Protein AF-A0A6G3WTP5-F1 (afdb_monomer_lite)

Radius of gyration: 21.17 Å; chains: 1; bounding box: 47×24×50 Å

Structure (mmCIF, N/CA/C/O backbone):
data_AF-A0A6G3WTP5-F1
#
_entry.id   AF-A0A6G3WTP5-F1
#
loop_
_atom_site.group_PDB
_atom_site.id
_atom_site.type_symbol
_atom_site.label_atom_id
_atom_site.label_alt_id
_atom_site.label_comp_id
_atom_site.label_asym_id
_atom_site.label_entity_id
_atom_site.label_seq_id
_atom_site.pdbx_PDB_ins_code
_atom_site.Cartn_x
_atom_site.Cartn_y
_atom_site.Cartn_z
_atom_site.occupancy
_atom_site.B_iso_or_equiv
_atom_site.auth_seq_id
_atom_site.auth_comp_id
_atom_site.auth_asym_id
_atom_site.auth_atom_id
_atom_site.pdbx_PDB_model_num
ATOM 1 N N . MET A 1 1 ? 25.636 -3.270 -20.416 1.00 50.25 1 MET A N 1
ATOM 2 C CA . MET A 1 1 ? 24.840 -2.130 -20.930 1.00 50.25 1 MET A CA 1
ATOM 3 C C . MET A 1 1 ? 24.568 -2.374 -22.410 1.00 50.25 1 MET A C 1
ATOM 5 O O . MET A 1 1 ? 25.435 -2.078 -23.210 1.00 50.25 1 MET A O 1
ATOM 9 N N . LEU A 1 2 ? 23.458 -3.015 -22.791 1.00 62.25 2 LEU A N 1
ATOM 10 C CA . LEU A 1 2 ? 23.249 -3.452 -24.191 1.00 62.25 2 LEU A CA 1
ATOM 11 C C . LEU A 1 2 ? 22.105 -2.729 -24.911 1.00 62.25 2 LEU A C 1
ATOM 13 O O . LEU A 1 2 ? 21.884 -2.941 -26.097 1.00 62.25 2 LEU A O 1
ATOM 17 N N . VAL A 1 3 ? 21.422 -1.813 -24.229 1.00 71.81 3 VAL A N 1
ATOM 18 C CA . VAL A 1 3 ? 20.299 -1.071 -24.798 1.00 71.81 3 VAL A CA 1
ATOM 19 C C . VAL A 1 3 ? 20.732 0.369 -25.065 1.00 71.81 3 VAL A C 1
ATOM 21 O O . VAL A 1 3 ? 20.587 1.256 -24.224 1.00 71.81 3 VAL A O 1
ATOM 24 N N . HIS A 1 4 ? 21.351 0.590 -26.224 1.00 81.19 4 HIS A N 1
ATOM 25 C CA . HIS A 1 4 ? 21.910 1.897 -26.594 1.00 81.19 4 HIS A CA 1
ATOM 26 C C . HIS A 1 4 ? 20.878 2.812 -27.267 1.00 81.19 4 HIS A C 1
ATOM 28 O O . HIS A 1 4 ? 20.972 4.034 -27.152 1.00 81.19 4 HIS A O 1
ATOM 34 N N . SER A 1 5 ? 19.853 2.243 -27.908 1.00 88.81 5 SER A N 1
ATOM 35 C CA . SER A 1 5 ? 18.786 3.017 -28.544 1.00 88.81 5 SER A CA 1
ATOM 36 C C . SER A 1 5 ? 17.773 3.530 -27.515 1.00 88.81 5 SER A C 1
ATOM 38 O O . SER A 1 5 ? 17.428 2.847 -26.547 1.00 88.81 5 SER A O 1
ATOM 40 N N . ARG A 1 6 ? 17.257 4.748 -27.731 1.00 87.06 6 ARG A N 1
ATOM 41 C CA . ARG A 1 6 ? 16.200 5.331 -26.883 1.00 87.06 6 ARG A CA 1
ATOM 42 C C . ARG A 1 6 ? 14.941 4.456 -26.867 1.00 87.06 6 ARG A C 1
ATOM 44 O O . ARG A 1 6 ? 14.371 4.246 -25.804 1.00 87.06 6 ARG A O 1
ATOM 51 N N . ALA A 1 7 ? 14.562 3.910 -28.024 1.00 89.81 7 ALA A N 1
ATOM 52 C CA . ALA A 1 7 ? 13.418 3.010 -28.160 1.00 89.81 7 ALA A CA 1
ATOM 53 C C . ALA A 1 7 ? 13.607 1.708 -27.367 1.00 89.81 7 ALA A C 1
ATOM 55 O O . ALA A 1 7 ? 12.705 1.299 -26.643 1.00 89.81 7 ALA A O 1
ATOM 56 N N . GLY A 1 8 ? 14.797 1.101 -27.429 1.00 91.19 8 GLY A N 1
ATOM 57 C CA . GLY A 1 8 ? 15.089 -0.104 -26.659 1.00 91.19 8 GLY A CA 1
ATOM 58 C C . GLY A 1 8 ? 14.968 0.136 -25.155 1.00 91.19 8 GLY A C 1
ATOM 59 O O . GLY A 1 8 ? 14.398 -0.692 -24.454 1.00 91.19 8 GLY A O 1
ATOM 60 N N . LYS A 1 9 ? 15.458 1.281 -24.650 1.00 92.00 9 LYS A N 1
ATOM 61 C CA . LYS A 1 9 ? 15.392 1.600 -23.213 1.00 92.00 9 LYS A CA 1
ATOM 62 C C . LYS A 1 9 ? 13.943 1.686 -22.739 1.00 92.00 9 LYS A C 1
ATOM 64 O O . LYS A 1 9 ? 13.605 1.096 -21.718 1.00 92.00 9 LYS A O 1
ATOM 69 N N . TRP A 1 10 ? 13.092 2.377 -23.499 1.00 95.75 10 TRP A N 1
ATOM 70 C CA . TRP A 1 10 ? 11.661 2.467 -23.202 1.00 95.75 10 TRP A CA 1
ATOM 71 C C . TRP A 1 10 ? 10.958 1.116 -23.293 1.00 95.75 10 TRP A C 1
ATOM 73 O O . TRP A 1 10 ? 10.167 0.803 -22.411 1.00 95.75 10 TRP A O 1
ATOM 83 N N . ALA A 1 11 ? 11.282 0.290 -24.291 1.00 95.50 11 ALA A N 1
ATOM 84 C CA . ALA A 1 11 ? 10.734 -1.060 -24.393 1.00 95.50 11 ALA A CA 1
ATOM 85 C C . ALA A 1 11 ? 11.101 -1.915 -23.168 1.00 95.50 11 ALA A C 1
ATOM 87 O O . ALA A 1 11 ? 10.237 -2.576 -22.599 1.00 95.50 11 ALA A O 1
ATOM 88 N N . THR A 1 12 ? 12.354 -1.854 -22.704 1.00 95.44 12 THR A N 1
ATOM 89 C CA . THR A 1 12 ? 12.786 -2.561 -21.489 1.00 95.44 12 THR A CA 1
ATOM 90 C C . THR A 1 12 ? 12.035 -2.076 -20.250 1.00 95.44 12 THR A C 1
ATOM 92 O O . THR A 1 12 ? 11.544 -2.902 -19.484 1.00 95.44 12 THR A O 1
ATOM 95 N N . TRP A 1 13 ? 11.897 -0.760 -20.065 1.00 96.31 13 TRP A N 1
ATOM 96 C CA . TRP A 1 13 ? 11.112 -0.199 -18.961 1.00 96.31 13 TRP A CA 1
ATOM 97 C C . TRP A 1 13 ? 9.640 -0.603 -19.025 1.00 96.31 13 TRP A C 1
ATOM 99 O O . TRP A 1 13 ? 9.073 -0.982 -18.005 1.00 96.31 13 TRP A O 1
ATOM 109 N N . ALA A 1 14 ? 9.030 -0.565 -20.209 1.00 97.31 14 ALA A N 1
ATOM 110 C CA . ALA A 1 14 ? 7.640 -0.956 -20.399 1.00 97.31 14 ALA A CA 1
ATOM 111 C C . ALA A 1 14 ? 7.420 -2.431 -20.042 1.00 97.31 14 ALA A C 1
ATOM 113 O O . ALA A 1 14 ? 6.509 -2.733 -19.280 1.00 97.31 14 ALA A O 1
ATOM 114 N N . VAL A 1 15 ? 8.282 -3.336 -20.520 1.00 97.75 15 VAL A N 1
ATOM 115 C CA . VAL A 1 15 ? 8.215 -4.766 -20.175 1.00 97.75 15 VAL A CA 1
ATOM 116 C C . VAL A 1 15 ? 8.432 -4.979 -18.678 1.00 97.75 15 VAL A C 1
ATOM 118 O O . VAL A 1 15 ? 7.682 -5.724 -18.054 1.00 97.75 15 VAL A O 1
ATOM 121 N N . PHE A 1 16 ? 9.417 -4.301 -18.085 1.00 97.19 16 PHE A N 1
ATOM 122 C CA . PHE A 1 16 ? 9.663 -4.381 -16.648 1.00 97.19 16 PHE A CA 1
ATOM 123 C C . PHE A 1 16 ? 8.428 -3.958 -15.847 1.00 97.19 16 PHE A C 1
ATOM 125 O O . PHE A 1 16 ? 7.953 -4.726 -15.015 1.00 97.19 16 PHE A O 1
ATOM 132 N N . LEU A 1 17 ? 7.865 -2.780 -16.126 1.00 98.00 17 LEU A N 1
ATOM 133 C CA . LEU A 1 17 ? 6.686 -2.279 -15.420 1.00 98.00 17 LEU A CA 1
ATOM 134 C C . LEU A 1 17 ? 5.459 -3.160 -15.666 1.00 98.00 17 LEU A C 1
ATOM 136 O O . LEU A 1 17 ? 4.734 -3.445 -14.721 1.00 98.00 17 LEU A O 1
ATOM 140 N N . LEU A 1 18 ? 5.253 -3.644 -16.891 1.00 98.12 18 LEU A N 1
ATOM 141 C CA . LEU A 1 18 ? 4.148 -4.543 -17.229 1.00 98.12 18 LEU A CA 1
ATOM 142 C C . LEU A 1 18 ? 4.180 -5.844 -16.419 1.00 98.12 18 LEU A C 1
ATOM 144 O O . LEU A 1 18 ? 3.126 -6.392 -16.122 1.00 98.12 18 LEU A O 1
ATOM 148 N N . LEU A 1 19 ? 5.363 -6.344 -16.065 1.00 97.81 19 LE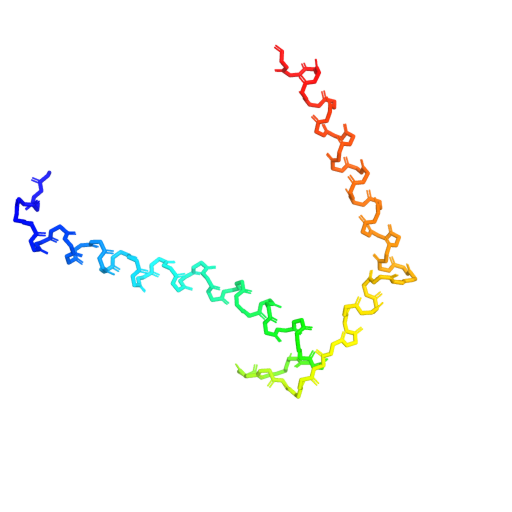U A N 1
ATOM 149 C CA . LEU A 1 19 ? 5.501 -7.565 -15.273 1.00 97.81 19 LEU A CA 1
ATOM 150 C C . LEU A 1 19 ? 5.489 -7.273 -13.771 1.00 97.81 19 LEU A C 1
ATOM 152 O O . LEU A 1 19 ? 4.776 -7.927 -13.012 1.00 97.81 19 LEU A O 1
ATOM 156 N N . PHE A 1 20 ? 6.262 -6.280 -13.337 1.00 97.81 20 PHE A N 1
ATOM 157 C CA . PHE A 1 20 ? 6.461 -5.999 -11.919 1.00 97.81 20 PHE A CA 1
ATOM 158 C C . PHE A 1 20 ? 5.280 -5.247 -11.314 1.00 97.81 20 PHE A C 1
ATOM 160 O O . PHE A 1 20 ? 4.855 -5.584 -10.213 1.00 97.81 20 PHE A O 1
ATOM 167 N N . VAL A 1 21 ? 4.704 -4.262 -12.006 1.00 98.12 21 VAL A N 1
ATOM 168 C CA . VAL A 1 21 ? 3.596 -3.489 -11.429 1.00 98.12 21 VAL A CA 1
ATOM 169 C C . VAL A 1 21 ? 2.406 -4.393 -11.121 1.00 98.12 21 VAL A C 1
ATOM 171 O O . VAL A 1 21 ? 1.989 -4.373 -9.969 1.00 98.12 21 VAL A O 1
ATOM 174 N N . PRO A 1 22 ? 1.883 -5.240 -12.029 1.00 98.00 22 PRO A N 1
ATOM 175 C CA . PRO A 1 22 ? 0.784 -6.134 -11.675 1.00 98.00 22 PRO A CA 1
ATOM 176 C C . PRO A 1 22 ? 1.154 -7.119 -10.566 1.00 98.00 22 PRO A C 1
ATOM 178 O O .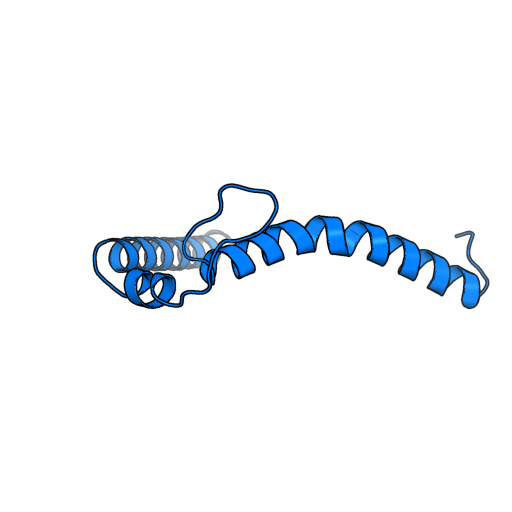 PRO A 1 22 ? 0.339 -7.343 -9.676 1.00 98.00 22 PRO A O 1
ATOM 181 N N . LEU A 1 23 ? 2.383 -7.647 -10.565 1.00 97.62 23 LEU A N 1
ATOM 182 C CA . LEU A 1 23 ? 2.847 -8.586 -9.540 1.00 97.62 23 LEU A CA 1
ATOM 183 C C . LEU A 1 23 ? 2.717 -8.015 -8.119 1.00 97.62 23 LEU A C 1
ATOM 185 O O . LEU A 1 23 ? 2.286 -8.725 -7.213 1.00 97.62 23 LEU A O 1
ATOM 189 N N . PHE A 1 24 ? 3.047 -6.735 -7.929 1.00 96.44 24 PHE A N 1
ATOM 190 C CA . PHE A 1 24 ? 2.959 -6.073 -6.623 1.00 96.44 24 PHE A CA 1
ATOM 191 C C . PHE A 1 24 ? 1.628 -5.350 -6.388 1.00 96.44 24 PHE A C 1
ATOM 193 O O . PHE A 1 24 ? 1.141 -5.303 -5.260 1.00 96.44 24 PHE A O 1
ATOM 200 N N . ALA A 1 25 ? 1.023 -4.788 -7.433 1.00 97.69 25 ALA A N 1
ATOM 201 C CA . ALA A 1 25 ? -0.188 -3.988 -7.318 1.00 97.69 25 ALA A CA 1
ATOM 202 C C . ALA A 1 25 ? -1.443 -4.851 -7.186 1.00 97.69 25 ALA A C 1
ATOM 204 O O . ALA A 1 25 ? -2.328 -4.483 -6.422 1.00 97.69 25 ALA A O 1
ATOM 205 N N . VAL A 1 26 ? -1.540 -5.992 -7.880 1.00 96.69 26 VAL A N 1
ATOM 206 C CA . VAL A 1 26 ? -2.752 -6.832 -7.850 1.00 96.69 26 VAL A CA 1
ATOM 207 C C . VAL A 1 26 ? -3.124 -7.263 -6.425 1.00 96.69 26 VAL A C 1
ATOM 209 O O . VAL A 1 26 ? -4.281 -7.060 -6.062 1.00 96.69 26 VAL A O 1
ATOM 212 N N . PRO A 1 27 ? -2.206 -7.761 -5.572 1.00 95.62 27 PRO A N 1
ATOM 213 C CA . PRO A 1 27 ? -2.539 -8.078 -4.181 1.00 95.62 27 PRO A CA 1
ATOM 214 C C . PRO A 1 27 ? -3.091 -6.878 -3.396 1.00 95.62 27 PRO A C 1
ATOM 216 O O . PRO A 1 27 ? -4.045 -7.020 -2.635 1.00 95.62 27 PRO A O 1
ATOM 219 N N . LEU A 1 28 ? -2.542 -5.680 -3.614 1.00 97.00 28 LEU A N 1
ATOM 220 C CA . LEU A 1 28 ? -3.018 -4.454 -2.965 1.00 97.00 28 LEU A CA 1
ATOM 221 C C . LEU A 1 28 ? -4.388 -4.018 -3.499 1.00 97.00 28 LEU A C 1
ATOM 223 O O . LEU A 1 28 ? -5.254 -3.609 -2.729 1.00 97.00 28 LEU A O 1
ATOM 227 N N . LEU A 1 29 ? -4.613 -4.150 -4.807 1.00 96.19 29 LEU A N 1
ATOM 228 C CA . LEU A 1 29 ? -5.905 -3.884 -5.439 1.00 96.19 29 LEU A CA 1
ATOM 229 C C . LEU A 1 29 ? -6.979 -4.864 -4.956 1.00 96.19 29 LEU A C 1
ATOM 231 O O . LEU A 1 29 ? -8.121 -4.458 -4.773 1.00 96.19 29 LEU A O 1
ATOM 235 N N . VAL A 1 30 ? -6.618 -6.122 -4.694 1.00 95.25 30 VAL A N 1
ATOM 236 C CA . VAL A 1 30 ? -7.503 -7.109 -4.060 1.00 95.25 30 VAL A CA 1
ATOM 237 C C . VAL A 1 30 ? -7.872 -6.662 -2.647 1.00 95.25 30 VAL A C 1
ATOM 239 O O . VAL A 1 30 ? -9.046 -6.680 -2.301 1.00 95.25 30 VAL A O 1
ATOM 242 N N . ILE A 1 31 ? -6.924 -6.173 -1.844 1.00 94.94 31 ILE A N 1
ATOM 243 C CA . ILE A 1 31 ? -7.233 -5.635 -0.505 1.00 94.94 31 ILE A CA 1
ATOM 244 C C . ILE A 1 31 ? -8.197 -4.439 -0.599 1.00 94.94 31 ILE A C 1
ATOM 246 O O . ILE A 1 31 ? -9.173 -4.378 0.149 1.00 94.94 31 ILE A O 1
ATOM 250 N N . LEU A 1 32 ? -7.971 -3.525 -1.547 1.00 95.38 32 LEU A N 1
ATOM 251 C CA . LEU A 1 32 ? -8.846 -2.368 -1.781 1.00 95.38 32 LEU A CA 1
ATOM 252 C C . LEU A 1 32 ? -10.244 -2.765 -2.278 1.00 95.38 32 LEU A C 1
ATOM 254 O O . LEU A 1 32 ? -11.246 -2.207 -1.842 1.00 95.38 32 LEU A O 1
ATOM 258 N N . ALA A 1 33 ? -10.340 -3.731 -3.188 1.00 95.19 33 ALA A N 1
ATOM 259 C CA . ALA A 1 33 ? -11.631 -4.221 -3.658 1.00 95.19 33 ALA A CA 1
ATOM 260 C C . ALA A 1 33 ? -12.376 -4.974 -2.544 1.00 95.19 33 ALA A C 1
ATOM 262 O O . ALA A 1 33 ? -13.586 -4.816 -2.399 1.00 95.19 33 ALA A O 1
ATOM 263 N N . ALA A 1 34 ? -11.657 -5.735 -1.714 1.00 94.38 34 ALA A N 1
ATOM 264 C CA . ALA A 1 34 ? -12.216 -6.451 -0.574 1.00 94.38 34 ALA A CA 1
ATOM 265 C C . ALA A 1 34 ? -12.785 -5.496 0.480 1.00 94.38 34 ALA A C 1
ATOM 267 O O . ALA A 1 34 ? -13.850 -5.769 1.031 1.00 94.38 34 ALA A O 1
ATOM 268 N N . SER A 1 35 ? -12.115 -4.370 0.751 1.00 94.69 35 SER A N 1
ATOM 269 C C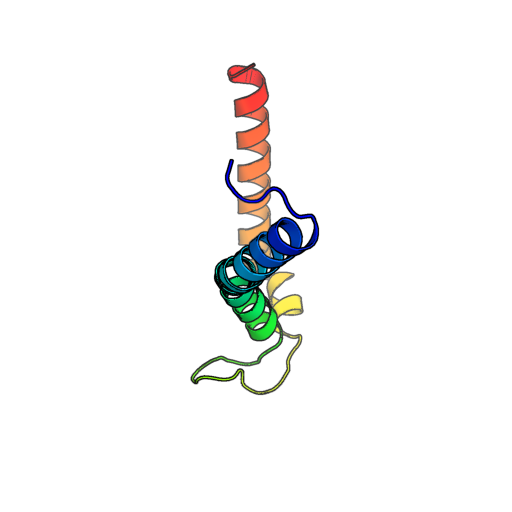A . SER A 1 35 ? -12.603 -3.383 1.723 1.00 94.69 35 SER A CA 1
ATOM 270 C C . SER A 1 35 ? -13.903 -2.709 1.284 1.00 94.69 35 SER A C 1
ATOM 272 O O . SER A 1 35 ? -14.646 -2.215 2.130 1.00 94.69 35 SER A O 1
ATOM 274 N N . LEU A 1 36 ? -14.187 -2.725 -0.021 1.00 96.00 36 LEU A N 1
ATOM 275 C CA . LEU A 1 36 ? -15.405 -2.198 -0.633 1.00 96.00 36 LEU A CA 1
ATOM 276 C C . LEU A 1 36 ? -16.445 -3.283 -0.953 1.00 96.00 36 LEU A C 1
ATOM 278 O O . LEU A 1 36 ? -17.466 -2.967 -1.558 1.00 96.00 36 LEU A O 1
ATOM 282 N N . ALA A 1 37 ? -16.218 -4.543 -0.573 1.00 95.62 37 ALA A N 1
ATOM 283 C CA . ALA A 1 37 ? -17.110 -5.663 -0.870 1.00 95.62 37 ALA A CA 1
ATOM 284 C C . ALA A 1 37 ? -17.685 -6.291 0.407 1.00 95.62 37 ALA A C 1
ATOM 286 O O . ALA A 1 37 ? -17.033 -6.352 1.452 1.00 95.62 37 ALA A O 1
ATOM 287 N N . THR A 1 38 ? -18.923 -6.789 0.339 1.00 94.31 38 THR A N 1
ATOM 288 C CA . THR A 1 38 ? -19.552 -7.461 1.495 1.00 94.31 38 THR A CA 1
ATOM 289 C C . THR A 1 38 ? -18.761 -8.708 1.912 1.00 94.31 38 THR A C 1
ATOM 291 O O . THR A 1 38 ? -18.465 -8.906 3.093 1.00 94.31 38 THR A O 1
ATOM 294 N N . ASN A 1 39 ? -18.360 -9.520 0.934 1.00 92.00 39 ASN A N 1
ATOM 295 C CA . ASN A 1 39 ? -17.524 -10.709 1.088 1.00 92.00 39 ASN A CA 1
ATOM 296 C C . ASN A 1 39 ? -16.721 -11.028 -0.192 1.00 92.00 39 ASN A C 1
ATOM 298 O O . ASN A 1 39 ? -16.983 -10.476 -1.264 1.00 92.00 39 ASN A O 1
ATOM 302 N N . TRP A 1 40 ? -15.764 -11.951 -0.091 1.00 93.38 40 TRP A N 1
ATOM 303 C CA . TRP A 1 40 ? -14.997 -12.446 -1.234 1.00 93.38 40 TRP A CA 1
ATOM 304 C C . TRP A 1 40 ? -14.877 -13.967 -1.151 1.00 93.38 40 TRP A C 1
ATOM 306 O O . TRP A 1 40 ? -14.151 -14.494 -0.314 1.00 93.38 40 TRP A O 1
ATOM 316 N N . SER A 1 41 ? -15.619 -14.673 -2.003 1.00 90.31 41 SER A N 1
ATOM 317 C CA . SER A 1 41 ? -15.681 -16.144 -2.017 1.00 90.31 41 SER A CA 1
ATOM 318 C C . SER A 1 41 ? -15.325 -16.771 -3.372 1.00 90.31 41 SER A C 1
ATOM 320 O O . SER A 1 41 ? -15.178 -17.986 -3.456 1.00 90.31 41 SER A O 1
ATOM 322 N N . GLY A 1 42 ? -15.152 -15.964 -4.426 1.00 89.50 42 GLY A N 1
ATOM 323 C CA . GLY A 1 42 ? -14.821 -16.422 -5.780 1.00 89.50 42 GLY A CA 1
ATOM 324 C C . GLY A 1 42 ? -13.718 -15.597 -6.448 1.00 89.50 42 GLY A C 1
ATOM 325 O O . GLY A 1 42 ? -12.960 -14.897 -5.785 1.00 89.50 42 GLY A O 1
ATOM 326 N N . ALA A 1 43 ? -13.627 -15.658 -7.781 1.00 91.69 43 ALA A N 1
ATOM 327 C CA . ALA A 1 43 ? -12.641 -14.884 -8.549 1.00 91.69 43 ALA A CA 1
ATOM 328 C C . ALA A 1 43 ? -1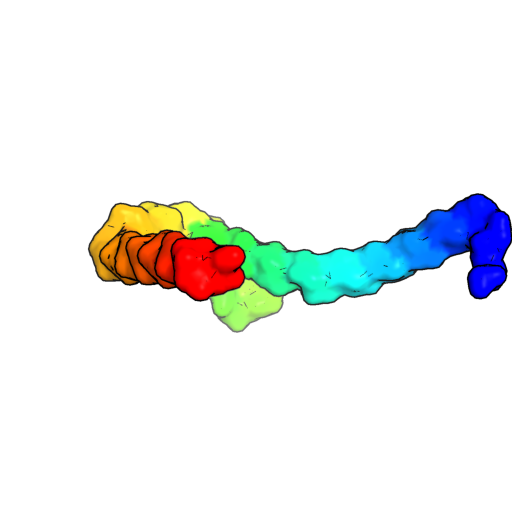2.895 -13.363 -8.519 1.00 91.69 43 ALA A C 1
ATOM 330 O O . ALA A 1 43 ? -11.964 -12.582 -8.694 1.00 91.69 43 ALA A O 1
ATOM 331 N N . PHE A 1 44 ? -14.140 -12.950 -8.272 1.00 91.69 44 PHE A N 1
ATOM 332 C CA . PHE A 1 44 ? -14.556 -11.552 -8.208 1.00 91.69 44 PHE A CA 1
ATOM 333 C C . PHE A 1 44 ? -15.173 -11.225 -6.841 1.00 91.69 44 PHE A C 1
ATOM 335 O O . PHE A 1 44 ? -15.729 -12.124 -6.197 1.00 91.69 44 PHE A O 1
ATOM 342 N N . PRO A 1 45 ? -15.090 -9.956 -6.394 1.00 92.25 45 PRO A N 1
ATOM 343 C CA . PRO A 1 45 ? -15.769 -9.511 -5.187 1.00 92.25 45 PRO A CA 1
ATOM 344 C C . PRO A 1 45 ? -17.290 -9.631 -5.336 1.00 92.25 45 PRO A C 1
ATOM 346 O O . PRO A 1 45 ? -17.841 -9.590 -6.437 1.00 92.25 45 PRO A O 1
ATOM 349 N N . SER A 1 46 ? -17.968 -9.765 -4.200 1.00 92.75 46 SER A N 1
ATOM 350 C CA . SER A 1 46 ? -19.431 -9.688 -4.130 1.00 92.75 46 SER A CA 1
ATOM 351 C C . SER A 1 46 ? -19.925 -8.228 -4.176 1.00 92.75 46 SER A C 1
ATOM 353 O O . SER A 1 46 ? -19.191 -7.326 -4.575 1.00 92.75 46 SER A O 1
ATOM 355 N N . GLY A 1 47 ? -21.181 -7.982 -3.781 1.00 92.88 47 GLY A N 1
ATOM 356 C CA . GLY A 1 47 ? -21.797 -6.652 -3.822 1.00 92.88 47 GLY A CA 1
ATOM 357 C C . GLY A 1 47 ? -21.036 -5.576 -3.026 1.00 92.88 47 GLY A C 1
ATOM 358 O O . GLY A 1 47 ? -20.345 -5.910 -2.054 1.00 92.88 47 GLY A O 1
ATOM 359 N N . PRO A 1 48 ? -21.172 -4.293 -3.422 1.00 94.38 48 PRO A N 1
ATOM 360 C CA . PRO A 1 48 ? -20.449 -3.183 -2.811 1.00 94.38 48 PRO A CA 1
ATOM 361 C C . PRO A 1 48 ? -20.930 -2.889 -1.381 1.00 94.38 48 PRO A C 1
ATOM 363 O O . PRO A 1 48 ? -22.111 -3.041 -1.073 1.00 94.38 48 PRO A O 1
ATOM 366 N N . THR A 1 49 ? -20.028 -2.427 -0.514 1.00 95.31 49 THR A N 1
ATOM 367 C CA . THR A 1 49 ? -20.333 -1.948 0.845 1.00 95.31 49 THR A CA 1
ATOM 368 C C . THR A 1 49 ? -19.305 -0.921 1.323 1.00 95.31 49 THR A C 1
ATOM 370 O O . THR A 1 49 ? -18.171 -0.886 0.851 1.00 95.31 49 THR A O 1
ATOM 373 N N . VAL A 1 50 ? -19.694 -0.112 2.308 1.00 93.94 50 VAL A N 1
ATOM 374 C CA . VAL A 1 50 ? -18.800 0.775 3.075 1.00 93.94 50 VAL A CA 1
ATOM 375 C C . VAL A 1 50 ? -18.817 0.470 4.577 1.00 93.94 50 VAL A C 1
ATOM 377 O O . VAL A 1 50 ? -18.063 1.073 5.339 1.00 93.94 50 VAL A O 1
ATOM 380 N N . GLU A 1 51 ? -19.621 -0.504 5.014 1.00 92.94 51 GLU A N 1
ATOM 381 C CA . GLU A 1 51 ? -19.807 -0.856 6.432 1.00 92.94 51 GLU A CA 1
ATOM 382 C C . GLU A 1 51 ? -18.505 -1.305 7.113 1.00 92.94 51 GLU A C 1
ATOM 384 O O . GLU A 1 51 ? -18.325 -1.142 8.321 1.00 92.94 51 GLU A O 1
ATOM 389 N N . ARG A 1 52 ? -17.552 -1.829 6.331 1.00 90.50 52 ARG A N 1
ATOM 390 C CA . ARG A 1 52 ? -16.213 -2.209 6.805 1.00 90.50 52 ARG A CA 1
ATOM 391 C C . ARG A 1 52 ? -15.459 -1.025 7.413 1.00 90.50 52 ARG A C 1
ATOM 393 O O . ARG A 1 52 ? -14.764 -1.205 8.410 1.00 90.50 52 ARG A O 1
ATOM 400 N N . TYR A 1 53 ? -15.629 0.176 6.864 1.00 93.00 53 TYR A N 1
ATOM 401 C CA . TYR A 1 53 ? -14.971 1.378 7.374 1.00 93.00 53 TYR A CA 1
ATOM 402 C C . TYR A 1 53 ? -15.617 1.877 8.666 1.00 93.00 53 TYR A C 1
ATOM 404 O O . TYR A 1 53 ? -14.897 2.209 9.604 1.00 93.00 53 TYR A O 1
ATOM 412 N N . SER A 1 54 ? -16.951 1.856 8.765 1.00 91.19 54 SER A N 1
ATOM 413 C CA . SER A 1 54 ? -17.632 2.195 10.023 1.00 91.19 54 SER A CA 1
ATOM 414 C C . SER A 1 54 ? -17.285 1.208 11.138 1.00 91.19 54 SER A C 1
ATOM 416 O O . SER A 1 54 ? -17.019 1.618 12.268 1.00 91.19 54 SER A O 1
ATOM 418 N N . ALA A 1 55 ? -17.208 -0.087 10.813 1.00 90.19 55 ALA A N 1
ATOM 419 C CA . ALA A 1 55 ? -16.804 -1.118 11.762 1.00 90.19 55 ALA A CA 1
ATOM 420 C C . ALA A 1 55 ? -15.361 -0.905 12.249 1.00 90.19 55 ALA A C 1
ATOM 422 O O . ALA A 1 55 ? -15.110 -0.987 13.447 1.00 90.19 55 ALA A O 1
ATOM 423 N N . ALA A 1 56 ? -14.434 -0.544 11.353 1.00 89.62 56 ALA A N 1
ATOM 424 C CA . ALA A 1 56 ? -13.038 -0.281 11.706 1.00 89.62 56 ALA A CA 1
ATOM 425 C C . ALA A 1 56 ? -12.870 0.885 12.699 1.00 89.62 56 ALA A C 1
ATOM 427 O O . ALA A 1 56 ? -11.919 0.901 13.477 1.00 89.62 56 ALA A O 1
ATOM 428 N N . THR A 1 57 ? -13.801 1.842 12.702 1.00 91.38 57 THR A N 1
ATOM 429 C CA . THR A 1 57 ? -13.799 2.990 13.621 1.00 91.38 57 THR A CA 1
ATOM 430 C C . THR A 1 57 ? -14.557 2.755 14.929 1.00 91.38 57 THR A C 1
ATOM 432 O O . THR A 1 57 ? -14.820 3.706 15.660 1.00 91.38 57 THR A O 1
ATOM 435 N N . SER A 1 58 ? -14.944 1.517 15.242 1.00 91.50 58 SER A N 1
ATOM 436 C CA . SER A 1 58 ? -15.725 1.215 16.445 1.00 91.50 58 SER A CA 1
ATOM 437 C C . SER A 1 58 ? -15.321 -0.107 17.099 1.00 91.50 58 SER A C 1
ATOM 439 O O . SER A 1 58 ? -14.651 -0.945 16.492 1.00 91.50 58 SER A O 1
ATOM 441 N N . GLY A 1 59 ? -15.726 -0.271 18.362 1.00 92.44 59 GLY A N 1
ATOM 442 C CA . GLY A 1 59 ? -15.536 -1.497 19.136 1.00 92.44 59 GLY A CA 1
ATOM 443 C C . GLY A 1 59 ? -14.090 -2.000 19.154 1.00 92.44 59 GLY A C 1
ATOM 444 O O . GLY A 1 59 ? -13.134 -1.221 19.190 1.00 92.44 59 GLY A O 1
ATOM 445 N N . ASP A 1 60 ? -13.946 -3.321 19.093 1.00 93.38 60 ASP A N 1
ATOM 446 C CA . ASP A 1 60 ? -12.660 -4.014 19.219 1.00 93.38 60 ASP A CA 1
ATOM 447 C C . ASP A 1 60 ? -11.673 -3.670 18.095 1.00 93.38 60 ASP A C 1
ATOM 449 O O . ASP A 1 60 ? -10.460 -3.652 18.308 1.00 93.38 60 ASP A O 1
ATOM 453 N N . SER A 1 61 ? -12.180 -3.357 16.896 1.00 92.69 61 SER A N 1
ATOM 454 C CA . SER A 1 61 ? -11.333 -3.009 15.748 1.00 92.69 61 SER A CA 1
ATOM 455 C C . SER A 1 61 ? -10.596 -1.691 15.975 1.00 92.69 61 SER A C 1
ATOM 457 O O . SER A 1 61 ? -9.395 -1.607 15.713 1.00 92.69 61 SER A O 1
ATOM 459 N N . LEU A 1 62 ? -11.287 -0.683 16.521 1.00 95.12 62 LEU A N 1
ATOM 460 C CA . LEU A 1 62 ? -10.661 0.594 16.859 1.00 95.12 62 LEU A CA 1
ATOM 461 C C . LEU A 1 62 ? -9.626 0.418 17.971 1.00 95.12 62 LEU A C 1
ATOM 463 O O . LEU A 1 62 ? -8.523 0.951 17.868 1.00 95.12 62 LEU A O 1
ATOM 467 N N . GLN A 1 63 ? -9.951 -0.362 19.005 1.00 96.44 63 GLN A N 1
ATOM 468 C CA . GLN A 1 63 ? -9.020 -0.627 20.101 1.00 96.44 63 GLN A CA 1
ATOM 469 C C . GLN A 1 63 ? -7.743 -1.311 19.598 1.00 96.44 63 GLN A C 1
ATOM 471 O O . GLN A 1 63 ? -6.643 -0.848 19.902 1.00 96.44 63 GLN A O 1
ATOM 476 N N . ALA A 1 64 ? -7.874 -2.361 18.784 1.00 96.25 64 ALA A N 1
ATOM 477 C CA . ALA A 1 64 ? -6.731 -3.056 18.198 1.00 96.25 64 ALA A CA 1
ATOM 478 C C . ALA A 1 64 ? -5.877 -2.123 17.320 1.00 96.25 64 ALA A C 1
ATOM 480 O O . ALA A 1 64 ? -4.645 -2.143 17.410 1.00 96.25 64 ALA A O 1
ATOM 481 N N . LEU A 1 65 ? -6.520 -1.266 16.519 1.00 95.38 65 LEU A N 1
ATOM 482 C CA . LEU A 1 65 ? -5.837 -0.270 15.693 1.00 95.38 65 LEU A CA 1
ATOM 483 C C . LEU A 1 65 ? -5.060 0.739 16.549 1.00 95.38 65 LEU A C 1
ATOM 485 O O . LEU A 1 65 ? -3.886 0.996 16.281 1.00 95.38 65 LEU A O 1
ATOM 489 N N . THR A 1 66 ? -5.679 1.283 17.600 1.00 97.06 66 THR A N 1
ATOM 490 C CA . THR A 1 66 ? -5.019 2.213 18.524 1.00 97.06 66 THR A CA 1
ATOM 491 C C . THR A 1 66 ? -3.842 1.552 19.232 1.00 97.06 66 THR A C 1
ATOM 493 O O . THR A 1 66 ? -2.767 2.148 19.287 1.00 97.06 66 THR A O 1
ATOM 496 N N . THR A 1 67 ? -3.995 0.321 19.727 1.00 97.75 67 THR A N 1
ATOM 497 C CA . THR A 1 67 ? -2.891 -0.419 20.353 1.00 97.75 67 THR A CA 1
ATOM 498 C C . THR A 1 67 ? -1.729 -0.593 19.381 1.00 97.75 67 THR A C 1
ATOM 500 O O . THR A 1 67 ? -0.602 -0.249 19.727 1.00 97.75 67 THR A O 1
ATOM 503 N N . SER A 1 68 ? -1.993 -1.046 18.151 1.00 97.69 68 SER A N 1
ATOM 504 C CA . SER A 1 68 ? -0.953 -1.213 17.130 1.00 97.69 68 SER A CA 1
ATOM 505 C C . SER A 1 68 ? -0.224 0.100 16.828 1.00 97.69 68 SER A C 1
ATOM 507 O O . SER A 1 68 ? 1.007 0.120 16.800 1.00 97.69 68 SER A O 1
ATOM 509 N N . LEU A 1 69 ? -0.961 1.206 16.677 1.00 97.81 69 LEU A N 1
ATOM 510 C CA . LEU A 1 69 ? -0.386 2.532 16.439 1.00 97.81 69 LEU A CA 1
ATOM 511 C C . LEU A 1 69 ? 0.491 3.000 17.603 1.00 97.81 69 LEU A C 1
ATOM 513 O O . LEU A 1 69 ? 1.623 3.425 17.377 1.00 97.81 69 LEU A O 1
ATOM 517 N N . VAL A 1 70 ? 0.006 2.892 18.843 1.00 98.62 70 VAL A N 1
ATOM 518 C CA . VAL A 1 70 ? 0.780 3.267 20.037 1.00 98.62 70 VAL A CA 1
ATOM 519 C C . VAL A 1 70 ? 2.056 2.432 20.129 1.00 98.62 70 VAL A C 1
ATOM 521 O O . VAL A 1 70 ? 3.131 2.990 20.349 1.00 98.62 70 VAL A O 1
ATOM 524 N N . THR A 1 71 ? 1.968 1.119 19.900 1.00 98.38 71 THR A N 1
ATOM 525 C CA . THR A 1 71 ? 3.135 0.230 19.885 1.00 98.38 71 THR A CA 1
ATOM 526 C C . THR A 1 71 ? 4.126 0.619 18.794 1.00 98.38 71 THR A C 1
ATOM 528 O O . THR A 1 71 ? 5.315 0.741 19.079 1.00 98.38 71 THR A O 1
ATOM 531 N N . ALA A 1 72 ? 3.659 0.849 17.566 1.00 98.19 72 ALA A N 1
ATOM 532 C CA . ALA A 1 72 ? 4.519 1.214 16.445 1.00 98.19 72 ALA A CA 1
ATOM 533 C C . ALA A 1 72 ? 5.247 2.542 16.696 1.00 98.19 72 ALA A C 1
ATOM 535 O O . ALA A 1 72 ? 6.454 2.634 16.466 1.00 98.19 72 ALA A O 1
ATOM 536 N N . VAL A 1 73 ? 4.543 3.551 17.217 1.00 98.62 73 VAL A N 1
ATOM 537 C CA . VAL A 1 73 ? 5.125 4.861 17.542 1.00 98.62 73 VAL A CA 1
ATOM 538 C C . VAL A 1 73 ? 6.137 4.739 18.677 1.00 98.62 73 VAL A C 1
ATOM 540 O O . VAL A 1 73 ? 7.270 5.193 18.526 1.00 98.62 73 VAL A O 1
ATOM 543 N N . ALA A 1 74 ? 5.771 4.088 19.784 1.00 98.50 74 ALA A N 1
ATOM 544 C CA . ALA A 1 74 ? 6.666 3.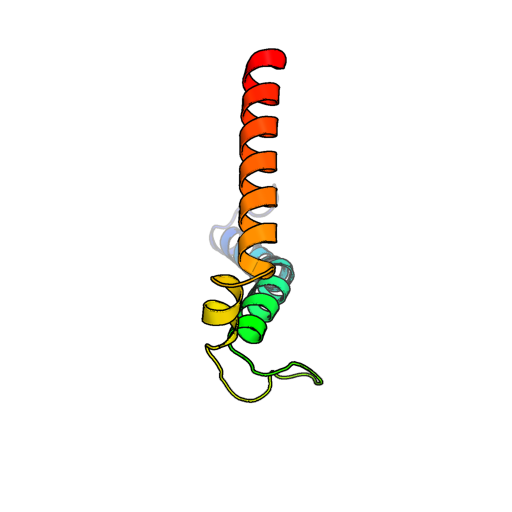908 20.923 1.00 98.50 74 ALA A CA 1
ATOM 545 C C . ALA A 1 74 ? 7.937 3.141 20.530 1.00 98.50 74 ALA A C 1
ATOM 547 O O . ALA A 1 74 ? 9.043 3.577 20.848 1.00 98.50 74 ALA A O 1
ATOM 548 N N . ALA A 1 75 ? 7.791 2.041 19.784 1.00 98.06 75 ALA A N 1
ATOM 549 C CA . ALA A 1 75 ? 8.919 1.259 19.292 1.00 98.06 75 ALA A CA 1
ATOM 550 C C . ALA A 1 75 ? 9.811 2.076 18.346 1.00 98.06 75 ALA A C 1
ATOM 552 O O . ALA A 1 75 ? 11.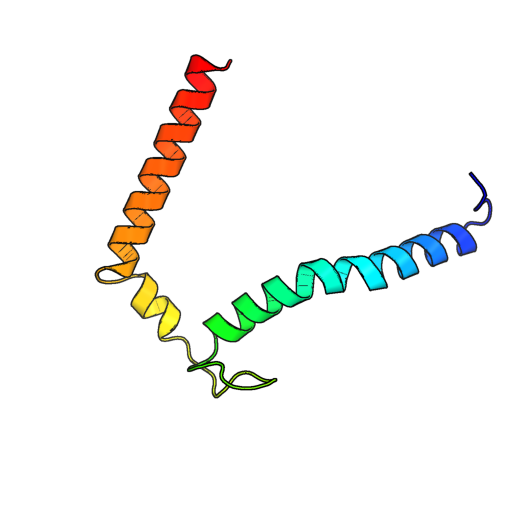031 2.024 18.473 1.00 98.06 75 ALA A O 1
ATOM 553 N N . SER A 1 76 ? 9.221 2.869 17.447 1.00 97.88 76 SER A N 1
ATOM 554 C CA . SER A 1 76 ? 9.975 3.724 16.518 1.00 97.88 76 SER A CA 1
ATOM 555 C C . SER A 1 76 ? 10.761 4.814 17.247 1.00 97.88 76 SER A C 1
ATOM 557 O O . SER A 1 76 ? 11.921 5.053 16.921 1.00 97.88 76 SER A O 1
ATOM 559 N N . VAL A 1 77 ? 10.164 5.447 18.263 1.00 98.25 77 VAL A N 1
ATOM 560 C CA . VAL A 1 77 ? 10.842 6.455 19.095 1.00 98.25 77 VAL A CA 1
ATOM 561 C C . VAL A 1 77 ? 11.997 5.828 19.869 1.00 98.25 77 VAL A C 1
ATOM 563 O O . VAL A 1 77 ? 13.102 6.364 19.844 1.00 98.25 77 VAL A O 1
ATOM 566 N N . LEU A 1 78 ? 11.775 4.680 20.515 1.00 98.19 78 LEU A N 1
ATOM 567 C CA . LEU A 1 78 ? 12.837 3.967 21.228 1.00 98.19 78 LEU A CA 1
ATOM 568 C C . LEU A 1 78 ? 13.973 3.558 20.286 1.00 98.19 78 LEU A C 1
ATOM 570 O O . LEU A 1 78 ? 15.136 3.770 20.618 1.00 98.19 78 LEU A O 1
ATOM 574 N N . ALA A 1 79 ? 13.647 3.022 19.108 1.00 97.75 79 ALA A N 1
ATOM 575 C CA . ALA A 1 79 ? 14.638 2.652 18.104 1.00 97.75 79 ALA A CA 1
ATOM 576 C C . ALA A 1 79 ? 15.467 3.859 17.643 1.00 97.75 79 ALA A C 1
ATOM 578 O O . ALA A 1 79 ? 16.680 3.740 17.506 1.00 97.75 79 ALA A O 1
ATOM 579 N N . LEU A 1 80 ? 14.839 5.023 17.451 1.00 97.75 80 LEU A N 1
ATOM 580 C CA . LEU A 1 80 ? 15.533 6.246 17.049 1.00 97.75 80 LEU A CA 1
ATOM 581 C C . LEU A 1 80 ? 16.446 6.797 18.154 1.00 97.75 80 LEU A C 1
ATOM 583 O O . LEU A 1 80 ? 17.554 7.228 17.862 1.00 97.75 80 LEU A O 1
ATOM 587 N N . VAL A 1 81 ? 15.990 6.788 19.411 1.00 97.94 81 VAL A N 1
ATOM 588 C CA . VAL A 1 81 ? 16.756 7.318 20.555 1.00 97.94 81 VAL A CA 1
ATOM 589 C C . VAL A 1 81 ? 17.924 6.408 20.932 1.00 97.94 81 VAL A C 1
ATOM 591 O O . VAL A 1 81 ? 18.973 6.905 21.326 1.00 97.94 81 VAL A O 1
ATOM 594 N N . LEU A 1 82 ? 17.739 5.088 20.854 1.00 97.50 82 LEU A N 1
ATOM 595 C CA . LEU A 1 82 ? 18.751 4.113 21.272 1.00 97.50 82 LEU A CA 1
ATOM 596 C C . LEU A 1 82 ? 19.677 3.664 20.134 1.00 97.50 82 LEU A C 1
ATOM 598 O O . LEU A 1 82 ? 20.765 3.168 20.412 1.00 97.50 82 LEU A O 1
ATOM 602 N N . GLY A 1 83 ? 19.225 3.754 18.880 1.00 91.31 83 GLY A N 1
ATOM 603 C CA . GLY A 1 83 ? 19.969 3.307 17.700 1.00 91.31 83 GLY A CA 1
ATOM 604 C C . GLY A 1 83 ? 20.656 4.417 16.898 1.00 91.31 83 GLY A C 1
ATOM 605 O O . GLY A 1 83 ? 21.377 4.087 15.956 1.00 91.31 83 GLY A O 1
ATOM 606 N N . GLY A 1 84 ? 20.407 5.691 17.223 1.00 65.25 84 GLY A N 1
ATOM 607 C CA . GLY A 1 84 ? 21.153 6.848 16.704 1.00 65.25 84 GLY A CA 1
ATOM 608 C C . GLY A 1 84 ? 22.424 7.111 17.499 1.00 65.25 84 GLY A C 1
ATOM 609 O O . GLY A 1 84 ? 23.387 7.610 16.878 1.00 65.25 84 GLY A O 1
#

pLDDT: mean 93.27, std 7.79, range [50.25, 98.62]

Foldseek 3Di:
DPQPDPVSVVVVVVVVCVPPVCVPVVVVVVVVQCCQAPHDDDPHGHDGDNVSVVVCCDDPNVVVVVVVVVVVVVVVVCCVVVVD

Sequence (84 aa):
MLVHSRAGKWATWAVFLLLFVPLFAVPLLVILAASLATNWSGAFPSGPTVERYSAATSGDSLQALTTSLVTAVAASVLALVLGG

Organism: NCBI:txid2706086

InterPro domains:
  IPR035906 MetI-like superfamily [G3DSA:1.10.3720.10] (3-84)
  IPR035906 MetI-like superfamily [SSF161098] (6-83)

Secondary structure (DSSP, 8-state):
----SHHHHHHHHHHHHHHHHHHHHHHHHHHHHHHTBS---SSS--SB--HHHHHHTSHHHHHHHHHHHHHHHHHHHHHHHHH-